Protein AF-A0A7X8I878-F1 (afdb_monomer)

pLDDT: mean 70.83, std 10.67, range [49.62, 85.94]

Structure (mmCIF, N/CA/C/O backbone):
data_AF-A0A7X8I878-F1
#
_entry.id   AF-A0A7X8I878-F1
#
loop_
_atom_site.group_PDB
_atom_site.id
_atom_site.type_symbol
_atom_site.label_atom_id
_atom_site.label_alt_id
_atom_site.label_comp_id
_atom_site.label_asym_id
_atom_site.label_entity_id
_atom_site.label_seq_id
_atom_site.pdbx_PDB_ins_code
_atom_site.Cartn_x
_atom_site.Cartn_y
_atom_site.Cartn_z
_atom_site.occupancy
_atom_site.B_iso_or_equiv
_atom_site.auth_seq_id
_atom_site.auth_comp_id
_atom_site.auth_asym_id
_atom_site.auth_atom_id
_atom_site.pdbx_PDB_model_num
ATOM 1 N N . MET A 1 1 ? 18.213 0.321 -17.729 1.00 64.19 1 MET A N 1
ATOM 2 C CA . MET A 1 1 ? 17.589 1.602 -17.325 1.00 64.19 1 MET A CA 1
ATOM 3 C C . MET A 1 1 ? 16.079 1.646 -17.528 1.00 64.19 1 MET A C 1
ATOM 5 O O . MET A 1 1 ? 15.385 1.788 -16.533 1.00 64.19 1 MET A O 1
ATOM 9 N N . GLY A 1 2 ? 15.533 1.448 -18.737 1.00 73.75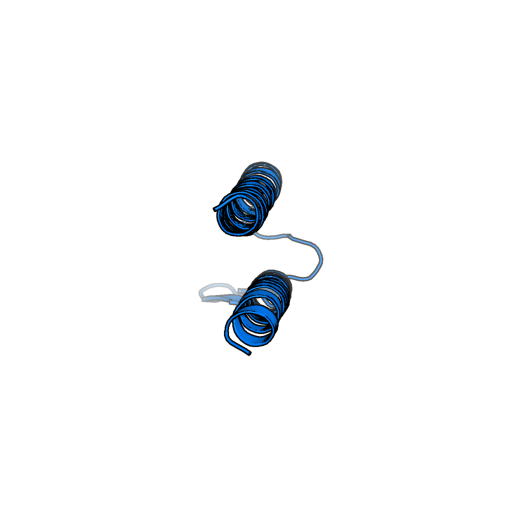 2 GLY A N 1
ATOM 10 C CA . GLY A 1 2 ? 14.080 1.604 -18.972 1.00 73.75 2 GLY A CA 1
ATOM 11 C C . GLY A 1 2 ? 13.173 0.745 -18.081 1.00 73.75 2 GLY A C 1
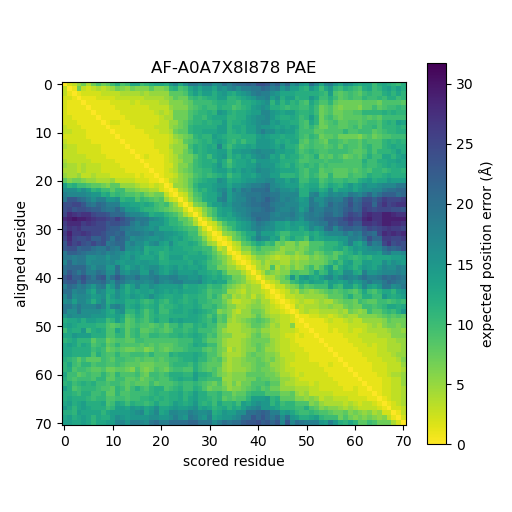ATOM 12 O O . GLY A 1 2 ? 12.161 1.203 -17.572 1.00 73.75 2 GLY A O 1
ATOM 13 N N . LYS A 1 3 ? 13.585 -0.481 -17.782 1.00 67.12 3 LYS A N 1
ATOM 14 C CA . LYS A 1 3 ? 12.809 -1.347 -16.906 1.00 67.12 3 LYS A CA 1
ATOM 15 C C . LYS A 1 3 ? 12.835 -0.891 -15.407 1.00 67.12 3 LYS A C 1
ATOM 17 O O . LYS A 1 3 ? 11.881 -1.154 -14.684 1.00 67.12 3 LYS A O 1
ATOM 22 N N . PHE A 1 4 ? 13.878 -0.181 -14.938 1.00 75.81 4 PHE A N 1
ATOM 23 C CA . PHE A 1 4 ? 13.917 0.430 -13.586 1.00 75.81 4 PHE A CA 1
ATOM 24 C C . PHE A 1 4 ? 12.936 1.609 -13.505 1.00 75.81 4 PHE A C 1
ATOM 26 O O . PHE A 1 4 ? 12.239 1.772 -12.510 1.00 75.81 4 PHE A O 1
ATOM 33 N N . LEU A 1 5 ? 12.810 2.362 -14.607 1.00 80.88 5 LEU A N 1
ATOM 34 C CA . LEU A 1 5 ? 11.773 3.382 -14.786 1.00 80.88 5 LEU A CA 1
ATOM 35 C C . LEU A 1 5 ? 10.360 2.788 -14.669 1.00 80.88 5 LEU A C 1
ATOM 37 O O . LEU A 1 5 ? 9.507 3.378 -14.014 1.00 80.88 5 LEU A O 1
ATOM 41 N N . VAL A 1 6 ? 10.121 1.604 -15.247 1.00 80.81 6 VAL A N 1
ATOM 42 C CA . VAL A 1 6 ? 8.825 0.906 -15.136 1.00 80.81 6 VAL A CA 1
ATOM 43 C C . VAL A 1 6 ? 8.534 0.486 -13.691 1.00 80.81 6 VAL A C 1
ATOM 45 O O . VAL A 1 6 ? 7.426 0.703 -13.208 1.00 80.81 6 VAL A O 1
ATOM 48 N N . ALA A 1 7 ? 9.520 -0.063 -12.973 1.00 78.12 7 ALA A N 1
ATOM 49 C CA . ALA A 1 7 ? 9.355 -0.446 -11.568 1.00 78.12 7 ALA A CA 1
ATOM 50 C C . ALA A 1 7 ? 9.092 0.768 -10.658 1.00 78.12 7 ALA A C 1
ATOM 52 O O . ALA A 1 7 ? 8.185 0.733 -9.825 1.00 78.12 7 ALA A O 1
ATOM 53 N N . ALA A 1 8 ? 9.833 1.862 -10.856 1.00 80.00 8 ALA A N 1
ATOM 54 C CA . ALA A 1 8 ? 9.625 3.112 -10.130 1.00 80.00 8 ALA A CA 1
A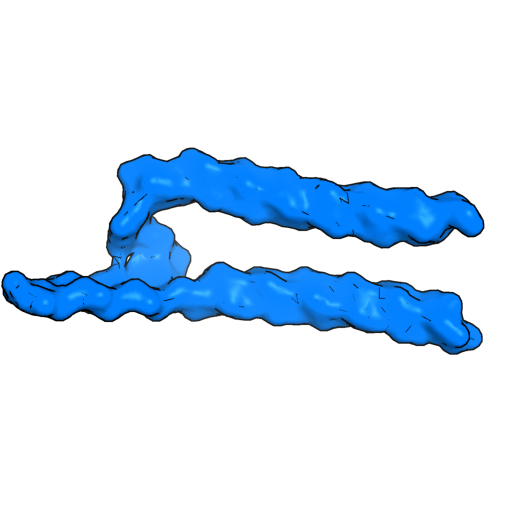TOM 55 C C . ALA A 1 8 ? 8.243 3.720 -10.426 1.00 80.00 8 ALA A C 1
ATOM 57 O O . ALA A 1 8 ? 7.536 4.115 -9.502 1.00 80.00 8 ALA A O 1
ATOM 58 N N . GLY A 1 9 ? 7.816 3.726 -11.693 1.00 84.50 9 GLY A N 1
ATOM 59 C CA . GLY A 1 9 ? 6.485 4.189 -12.090 1.00 84.50 9 GLY A CA 1
ATOM 60 C C . GLY A 1 9 ? 5.359 3.368 -11.457 1.00 84.50 9 GLY A C 1
ATOM 61 O O . GLY A 1 9 ? 4.396 3.941 -10.952 1.00 84.50 9 GLY A O 1
ATOM 62 N N . ALA A 1 10 ? 5.504 2.041 -11.403 1.00 79.62 10 ALA A N 1
ATOM 63 C CA . ALA A 1 10 ? 4.541 1.166 -10.738 1.00 79.62 10 ALA A CA 1
ATOM 64 C C . ALA A 1 10 ? 4.461 1.436 -9.227 1.00 79.62 10 ALA A C 1
ATOM 66 O O . ALA A 1 10 ? 3.361 1.525 -8.683 1.00 79.62 10 ALA A O 1
ATOM 67 N N . ALA A 1 11 ? 5.603 1.622 -8.557 1.00 78.81 11 ALA A N 1
ATOM 68 C CA . ALA A 1 11 ? 5.650 1.943 -7.131 1.00 78.81 11 ALA A CA 1
ATOM 69 C C . ALA A 1 11 ? 4.998 3.303 -6.818 1.00 78.81 11 ALA A C 1
ATOM 71 O O . ALA A 1 11 ? 4.224 3.411 -5.867 1.00 78.81 11 ALA A O 1
ATOM 72 N N . ILE A 1 12 ? 5.255 4.323 -7.643 1.00 84.25 12 ILE A N 1
ATOM 73 C CA . ILE A 1 12 ? 4.656 5.658 -7.497 1.00 84.25 12 ILE A CA 1
ATOM 74 C C . ILE A 1 12 ? 3.148 5.614 -7.760 1.00 84.25 12 ILE A C 1
ATOM 76 O O . ILE A 1 12 ? 2.382 6.185 -6.987 1.00 84.25 12 ILE A O 1
ATOM 80 N N . ALA A 1 13 ? 2.701 4.911 -8.805 1.00 83.25 13 ALA A N 1
ATOM 81 C CA . ALA A 1 13 ? 1.277 4.742 -9.090 1.00 83.25 13 ALA A CA 1
ATOM 82 C C . ALA A 1 13 ? 0.556 4.036 -7.931 1.00 83.25 13 ALA A C 1
ATOM 84 O O . ALA A 1 13 ? -0.521 4.461 -7.523 1.00 83.25 13 ALA A O 1
ATOM 85 N N . LEU A 1 14 ? 1.182 3.012 -7.347 1.00 78.69 14 LEU A N 1
ATOM 86 C CA . LEU A 1 14 ? 0.676 2.319 -6.165 1.0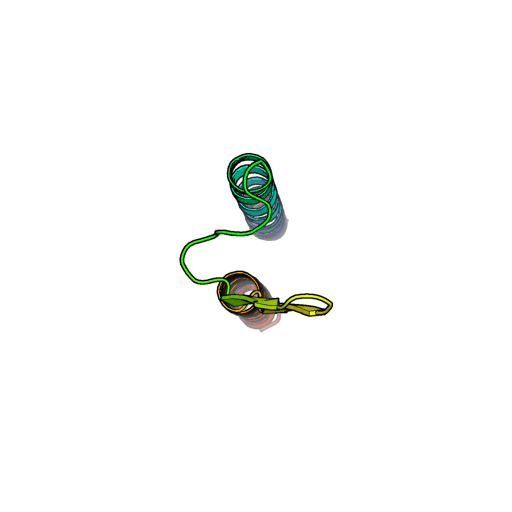0 78.69 14 LEU A CA 1
ATOM 87 C C . LEU A 1 14 ? 0.579 3.224 -4.940 1.00 78.69 14 LEU A C 1
ATOM 89 O O . LEU A 1 14 ? -0.462 3.249 -4.287 1.00 78.69 14 LEU A O 1
ATOM 93 N N . ALA A 1 15 ? 1.623 4.000 -4.654 1.00 76.75 15 ALA A N 1
ATOM 94 C CA . ALA A 1 15 ? 1.594 4.989 -3.582 1.00 76.75 15 ALA A CA 1
ATOM 95 C C . ALA A 1 15 ? 0.493 6.039 -3.819 1.00 76.75 15 ALA A C 1
ATOM 97 O O . ALA A 1 15 ? -0.247 6.371 -2.897 1.00 76.75 15 ALA A O 1
ATOM 98 N N . GLY A 1 16 ? 0.322 6.503 -5.060 1.00 80.75 16 GLY A N 1
ATOM 99 C CA . GLY A 1 16 ? -0.740 7.430 -5.450 1.00 80.75 16 GLY A CA 1
ATOM 100 C C . GLY A 1 16 ? -2.140 6.845 -5.264 1.00 80.75 16 GLY A C 1
ATOM 101 O O . GLY A 1 16 ? -3.006 7.517 -4.713 1.00 80.75 16 GLY A O 1
ATOM 102 N N . VAL A 1 17 ? -2.362 5.583 -5.642 1.00 76.38 17 VAL A N 1
ATOM 103 C CA . VAL A 1 17 ? -3.638 4.882 -5.417 1.00 76.38 17 VAL A CA 1
ATOM 104 C C . VAL A 1 17 ? -3.900 4.686 -3.927 1.00 76.38 17 VAL A C 1
ATOM 106 O O . VAL A 1 17 ? -5.023 4.911 -3.487 1.00 76.38 17 VAL A O 1
ATOM 109 N N . LEU A 1 18 ? -2.885 4.331 -3.137 1.00 70.81 18 LEU A N 1
ATOM 110 C CA . LEU A 1 18 ? -3.009 4.193 -1.683 1.00 70.81 18 LEU A CA 1
ATOM 111 C C . LEU A 1 18 ? -3.320 5.530 -1.003 1.00 70.81 18 LEU A C 1
ATOM 113 O O . LEU A 1 18 ? -4.161 5.567 -0.111 1.00 70.81 18 LEU A O 1
ATOM 117 N N . LEU A 1 19 ? -2.698 6.629 -1.43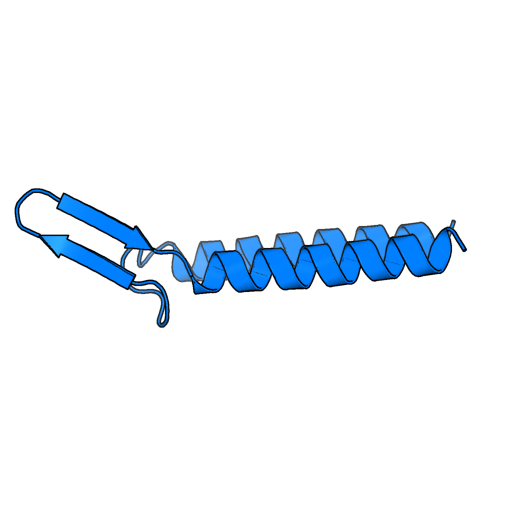5 1.00 71.06 19 LEU A N 1
ATOM 118 C CA . LEU A 1 19 ? -2.972 7.972 -0.916 1.00 71.06 19 LEU A CA 1
ATOM 119 C C . LEU A 1 19 ? -4.311 8.530 -1.407 1.00 71.06 19 LEU A C 1
ATOM 121 O O . LEU A 1 19 ? -4.975 9.236 -0.658 1.00 71.06 19 LEU A O 1
ATOM 125 N N . TRP A 1 20 ? -4.738 8.213 -2.630 1.00 68.19 20 TRP A N 1
ATOM 126 C CA . TRP A 1 20 ? -6.033 8.631 -3.171 1.00 68.19 20 TRP A CA 1
ATOM 127 C C . TRP A 1 20 ? -7.188 7.852 -2.544 1.00 68.19 20 TRP A C 1
ATOM 129 O O . TRP A 1 20 ? -8.174 8.448 -2.110 1.00 68.19 20 TRP A O 1
ATOM 139 N N . ALA A 1 21 ? -7.046 6.529 -2.435 1.00 64.94 21 ALA A N 1
ATOM 140 C CA . ALA A 1 21 ? -7.973 5.686 -1.696 1.00 64.94 21 ALA A CA 1
ATOM 141 C C . ALA A 1 21 ? -7.976 6.114 -0.228 1.00 64.94 21 ALA A C 1
ATOM 143 O O . ALA A 1 21 ? -9.026 6.473 0.290 1.00 64.94 21 ALA A O 1
ATOM 144 N N . GLY A 1 22 ? -6.804 6.200 0.405 1.00 63.41 22 GLY A N 1
ATOM 145 C CA . GLY A 1 22 ? -6.642 6.719 1.756 1.00 63.41 22 GLY A CA 1
ATOM 146 C C . GLY A 1 22 ? -7.362 8.051 1.925 1.00 63.41 22 GLY A C 1
ATOM 147 O O . GLY A 1 22 ? -8.278 8.132 2.725 1.00 63.41 22 GLY A O 1
ATOM 148 N N . GLY A 1 23 ? -7.031 9.083 1.152 1.00 59.28 23 GLY A N 1
ATOM 149 C CA . GLY A 1 23 ? -7.614 10.425 1.266 1.00 59.28 23 GLY A CA 1
ATOM 150 C C . GLY A 1 23 ? -9.127 10.485 1.029 1.00 59.28 23 GLY A C 1
ATOM 151 O O . GLY A 1 23 ? -9.804 11.316 1.631 1.00 59.28 23 GLY A O 1
ATOM 152 N N . ARG A 1 24 ? -9.681 9.583 0.210 1.00 55.38 24 ARG A N 1
ATOM 153 C CA . ARG A 1 24 ? -11.131 9.467 -0.018 1.00 55.38 24 ARG A CA 1
ATOM 154 C C . ARG A 1 24 ? -11.843 8.625 1.050 1.00 55.38 24 ARG A C 1
ATOM 156 O O . ARG A 1 24 ? -13.026 8.850 1.291 1.00 55.38 24 ARG A O 1
ATOM 163 N N . PHE A 1 25 ? -11.136 7.707 1.712 1.00 51.47 25 PHE A N 1
ATOM 164 C CA . PHE A 1 25 ? -11.638 6.882 2.818 1.00 51.47 25 PHE A CA 1
ATOM 165 C C . PHE A 1 25 ? -11.342 7.478 4.218 1.00 51.47 25 PHE A C 1
ATOM 167 O O .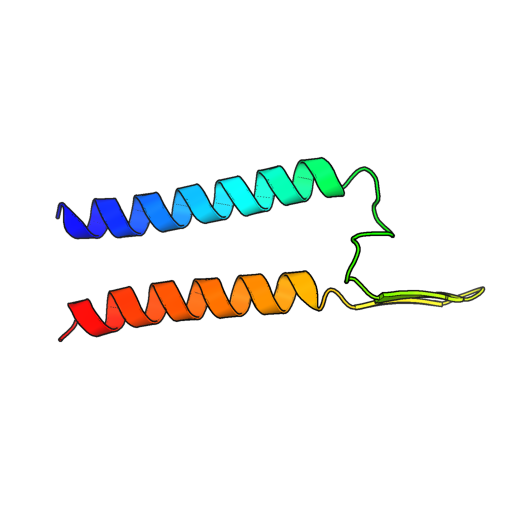 PHE A 1 25 ? -12.022 7.133 5.182 1.00 51.47 25 PHE A O 1
ATOM 174 N N . PHE A 1 26 ? -10.405 8.426 4.338 1.00 52.28 26 PHE A N 1
ATOM 175 C CA . PHE A 1 26 ? -10.021 9.120 5.576 1.00 52.28 26 PHE A CA 1
ATOM 176 C C . PHE A 1 26 ? -11.084 10.053 6.189 1.00 52.28 26 PHE A C 1
ATOM 178 O O . PHE A 1 26 ? -11.080 10.157 7.416 1.00 52.28 26 PHE A O 1
ATOM 185 N N . PRO A 1 27 ? -12.038 10.682 5.463 1.00 51.19 27 PRO A N 1
ATOM 186 C CA . PRO A 1 27 ? -13.130 11.390 6.140 1.00 51.19 27 PRO A CA 1
ATOM 187 C C . PRO A 1 27 ? -14.091 10.444 6.887 1.00 51.19 27 PRO A C 1
ATOM 189 O O . PRO A 1 27 ? -14.930 10.915 7.650 1.00 51.19 27 PRO A O 1
ATOM 192 N N . MET A 1 28 ? -13.962 9.118 6.720 1.00 49.62 28 MET A N 1
ATOM 193 C CA . MET A 1 28 ? -14.768 8.098 7.398 1.00 49.62 28 MET A CA 1
ATOM 194 C C . MET A 1 28 ? -13.875 7.100 8.153 1.00 49.62 28 MET A C 1
ATOM 196 O O . MET A 1 28 ? -13.928 5.892 7.922 1.00 49.62 28 MET A O 1
ATOM 200 N N . LEU A 1 29 ? -13.060 7.641 9.066 1.00 50.81 29 LEU A N 1
ATOM 201 C CA . LEU A 1 29 ? -12.091 7.012 9.988 1.00 50.81 29 LEU A CA 1
ATOM 202 C C . LEU A 1 29 ? -12.710 5.988 10.977 1.00 50.81 29 LEU A C 1
ATOM 204 O O . LEU A 1 29 ? -12.450 5.990 12.177 1.00 50.81 29 LEU A O 1
ATOM 208 N N . GLY A 1 30 ? -13.566 5.103 10.472 1.00 49.75 30 GLY A N 1
ATOM 209 C CA . GLY A 1 30 ? -14.257 4.079 11.247 1.00 49.75 30 GLY A CA 1
ATOM 210 C C . GLY A 1 30 ? -15.104 3.089 10.442 1.00 49.75 30 GLY A C 1
ATOM 211 O O . GLY A 1 30 ? -15.670 2.185 11.053 1.00 49.75 30 GLY A O 1
ATOM 212 N N . ARG A 1 31 ? -15.241 3.232 9.111 1.00 53.22 31 ARG A N 1
ATOM 213 C CA . ARG A 1 31 ? -16.070 2.329 8.285 1.00 53.22 31 ARG A CA 1
ATOM 214 C C . ARG A 1 31 ? -15.542 2.172 6.853 1.00 53.22 31 ARG A C 1
ATOM 216 O O . ARG A 1 31 ? -16.248 2.492 5.899 1.00 53.22 31 ARG A O 1
ATOM 223 N N . LEU A 1 32 ? -14.325 1.658 6.672 1.00 50.94 32 LEU A N 1
ATOM 224 C CA . LEU A 1 32 ? -14.035 1.006 5.392 1.00 50.94 32 LEU A CA 1
ATOM 225 C C . LEU A 1 32 ? -14.784 -0.338 5.367 1.00 50.94 32 LEU A C 1
ATOM 227 O O . LEU A 1 32 ? -14.672 -1.096 6.333 1.00 50.94 32 LEU A O 1
ATOM 231 N N . PRO A 1 33 ? -15.558 -0.660 4.313 1.00 51.16 33 PRO A N 1
ATOM 232 C CA . PRO A 1 33 ? -16.150 -1.987 4.175 1.00 51.16 33 PRO A CA 1
ATOM 233 C C . PRO A 1 33 ? -15.019 -3.024 4.081 1.00 51.16 33 PRO A C 1
ATOM 235 O O . PRO A 1 33 ? -14.320 -3.088 3.075 1.00 51.16 33 PRO A O 1
ATOM 238 N N . GLY A 1 34 ? -14.812 -3.786 5.160 1.00 58.12 34 GLY A N 1
ATOM 239 C CA . GLY A 1 34 ? -13.727 -4.767 5.305 1.00 58.12 34 GLY A CA 1
ATOM 240 C C . GLY A 1 34 ? -12.787 -4.519 6.494 1.00 58.12 34 GLY A C 1
ATOM 241 O O . GLY A 1 34 ? -12.186 -5.473 6.985 1.00 58.12 34 GLY A O 1
ATOM 242 N N . ASP A 1 35 ? -12.699 -3.289 7.013 1.00 63.28 35 ASP A N 1
ATOM 243 C CA . ASP A 1 35 ? -11.944 -3.003 8.239 1.00 63.28 35 ASP A CA 1
ATOM 244 C C . ASP A 1 35 ? -12.851 -3.185 9.460 1.00 63.28 35 ASP A C 1
ATOM 246 O O . ASP A 1 35 ? -13.903 -2.553 9.598 1.00 63.28 35 ASP A O 1
ATOM 250 N N . ILE A 1 36 ? -12.451 -4.089 10.354 1.00 61.50 36 ILE A N 1
ATOM 251 C CA . ILE A 1 36 ? -13.235 -4.434 11.537 1.00 61.50 36 ILE A CA 1
ATOM 252 C C . ILE A 1 36 ? -12.930 -3.387 12.607 1.00 61.50 36 ILE A C 1
ATOM 254 O O . ILE A 1 36 ? -11.874 -3.411 13.241 1.00 61.50 36 ILE A O 1
ATOM 258 N N . VAL A 1 37 ? -13.859 -2.450 12.791 1.00 64.75 37 VAL A N 1
ATOM 259 C CA . VAL A 1 37 ? -13.790 -1.440 13.851 1.00 64.75 37 VAL A CA 1
ATOM 260 C C . VAL A 1 37 ? -14.741 -1.841 14.963 1.00 64.75 37 VAL A C 1
ATOM 262 O O . VAL A 1 37 ? -15.956 -1.657 14.873 1.00 64.75 37 VAL A O 1
ATOM 265 N N . ILE A 1 38 ? -14.184 -2.416 16.024 1.00 65.94 38 ILE A N 1
ATOM 266 C CA . ILE A 1 38 ? -14.946 -2.763 17.222 1.00 65.94 38 ILE A CA 1
ATOM 267 C C . ILE A 1 38 ? -14.760 -1.616 18.207 1.00 65.94 38 ILE A C 1
ATOM 269 O O . ILE A 1 38 ? -13.719 -1.509 18.851 1.00 65.94 38 ILE A O 1
ATOM 273 N N . SER A 1 39 ? -15.768 -0.749 18.315 1.00 63.94 39 SER A N 1
ATOM 274 C CA . SER A 1 39 ? -15.811 0.297 19.338 1.00 63.94 39 SER A CA 1
ATOM 275 C C . SER A 1 39 ? -16.736 -0.134 20.480 1.00 63.94 39 SER A C 1
ATOM 277 O O . SER A 1 39 ? -17.946 -0.301 20.314 1.00 63.94 39 SER A O 1
ATOM 279 N N . ARG A 1 40 ? -16.144 -0.382 21.649 1.00 72.50 40 ARG A N 1
ATOM 280 C CA . ARG A 1 40 ? -16.808 -0.587 22.945 1.00 72.50 40 ARG A CA 1
ATOM 281 C C . ARG A 1 40 ? -16.581 0.658 23.811 1.00 72.50 40 ARG A C 1
ATOM 283 O O . ARG A 1 40 ? -15.631 1.394 23.584 1.00 72.50 40 ARG A O 1
ATOM 290 N N . LYS A 1 41 ? -17.404 0.836 24.854 1.00 70.31 41 LYS A N 1
ATOM 291 C CA . LYS A 1 41 ? -17.449 1.986 25.793 1.00 70.31 41 LYS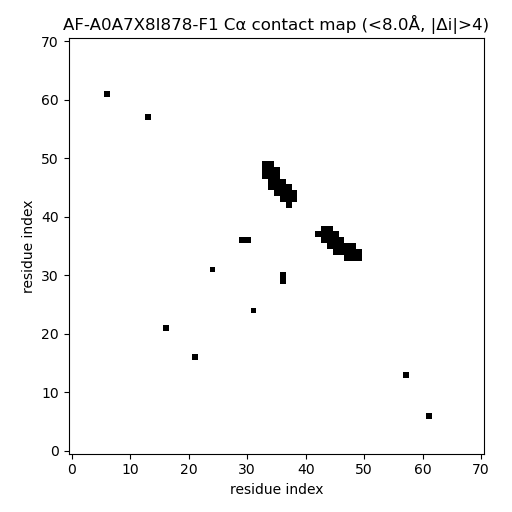 A CA 1
ATOM 292 C C . LYS A 1 41 ? -16.097 2.592 26.241 1.00 70.31 41 LYS A C 1
ATOM 294 O O . LYS A 1 41 ? -16.100 3.753 26.612 1.00 70.31 41 LYS A O 1
ATOM 299 N N . ASN A 1 42 ? -14.992 1.835 26.223 1.00 74.88 42 ASN A N 1
ATOM 300 C CA . ASN A 1 42 ? -13.633 2.296 26.553 1.00 74.88 42 ASN A CA 1
ATOM 301 C C . ASN A 1 42 ? -12.523 1.715 25.643 1.00 74.88 42 ASN A C 1
ATOM 303 O O . ASN A 1 42 ? -11.344 1.882 25.938 1.00 74.88 42 ASN A O 1
ATOM 307 N N . LEU A 1 43 ? -12.867 0.981 24.578 1.00 66.56 43 LEU A N 1
ATOM 308 C CA . LEU A 1 43 ? -11.902 0.248 23.749 1.00 66.56 43 LEU A CA 1
ATOM 309 C C . LEU A 1 43 ? -12.312 0.322 22.282 1.00 66.56 43 LEU A C 1
ATOM 311 O O . LEU A 1 43 ? -13.361 -0.196 21.905 1.00 66.56 43 LEU A O 1
ATOM 315 N N . THR A 1 44 ? -11.456 0.925 21.464 1.00 71.94 44 THR A N 1
ATOM 316 C CA . THR A 1 44 ? -11.590 0.931 20.006 1.00 71.94 44 THR A CA 1
ATOM 317 C C . THR A 1 44 ? -10.487 0.059 19.431 1.00 71.94 44 THR A C 1
ATOM 319 O O . THR A 1 44 ? -9.313 0.412 19.509 1.00 71.94 44 THR A O 1
ATOM 322 N N . VAL A 1 45 ? -10.862 -1.092 18.878 1.00 69.19 45 VAL A N 1
ATOM 323 C CA . VAL A 1 45 ? -9.936 -1.999 18.196 1.00 69.19 45 VAL A CA 1
ATOM 324 C C . VAL A 1 45 ? -10.140 -1.843 16.695 1.00 69.19 45 VAL A C 1
ATOM 326 O O . VAL A 1 45 ? -11.239 -2.079 16.190 1.00 69.19 45 VAL A O 1
ATOM 329 N N . PHE A 1 46 ? -9.086 -1.420 15.999 1.00 68.00 46 PHE A N 1
ATOM 330 C CA . PHE A 1 46 ? -9.059 -1.241 14.552 1.00 68.00 46 PHE A CA 1
ATOM 331 C C . PHE A 1 46 ? -8.277 -2.396 13.921 1.00 68.00 46 PHE A C 1
ATOM 333 O O . PHE A 1 46 ? -7.082 -2.541 14.174 1.00 68.00 46 PHE A O 1
ATOM 340 N N . PHE A 1 47 ? -8.952 -3.222 13.122 1.00 72.06 47 PHE A N 1
ATOM 341 C CA . PHE A 1 47 ? -8.343 -4.324 12.374 1.00 72.06 47 PHE A CA 1
ATOM 342 C C . PHE A 1 47 ? -8.361 -4.014 10.870 1.00 72.06 47 PHE A C 1
ATOM 344 O O . PHE A 1 47 ? -9.353 -4.315 10.197 1.00 72.06 47 PHE A O 1
ATOM 351 N N . PRO A 1 48 ? -7.273 -3.434 10.329 1.00 70.94 48 PRO A N 1
ATOM 352 C CA . PRO A 1 48 ? -7.180 -3.058 8.923 1.00 70.94 48 PRO A CA 1
ATOM 353 C C . PRO A 1 48 ? -6.790 -4.238 8.027 1.00 70.94 48 PRO A C 1
ATOM 355 O O . PRO A 1 48 ? -5.734 -4.243 7.388 1.00 70.94 48 PRO A O 1
ATOM 358 N N . VAL A 1 49 ? -7.628 -5.276 8.004 1.00 72.06 49 VAL A N 1
ATOM 359 C CA . VAL A 1 49 ? -7.370 -6.524 7.262 1.00 72.06 49 VAL A CA 1
ATOM 360 C C . VAL A 1 49 ? -7.211 -6.244 5.769 1.00 72.06 49 VAL A C 1
ATOM 362 O O . VAL A 1 49 ? -6.274 -6.732 5.136 1.00 72.06 49 VAL A O 1
ATOM 365 N N . THR A 1 50 ? -8.076 -5.394 5.218 1.00 68.75 50 THR A N 1
ATOM 366 C CA . THR A 1 50 ? -8.062 -5.022 3.797 1.00 68.75 50 THR A CA 1
ATOM 367 C C . THR A 1 50 ? -6.751 -4.338 3.422 1.00 68.75 50 THR A C 1
ATOM 369 O O . THR A 1 50 ? -6.121 -4.677 2.421 1.00 68.75 50 THR A O 1
ATOM 372 N N . THR A 1 51 ? -6.295 -3.419 4.275 1.00 73.38 51 THR A N 1
ATOM 373 C CA . THR A 1 51 ? -5.037 -2.691 4.082 1.00 73.38 51 THR A CA 1
ATOM 374 C C . THR A 1 51 ? -3.841 -3.641 4.096 1.00 73.38 51 THR A C 1
ATOM 376 O O . THR A 1 51 ? -2.978 -3.558 3.222 1.00 73.38 51 THR A O 1
ATOM 379 N N . MET A 1 52 ? -3.801 -4.585 5.041 1.00 78.00 52 MET A N 1
ATOM 380 C CA . MET A 1 52 ? -2.701 -5.549 5.131 1.00 78.00 52 MET A CA 1
ATOM 381 C C . MET A 1 52 ? -2.639 -6.497 3.928 1.00 78.00 52 MET A C 1
ATOM 383 O O . MET A 1 52 ? -1.546 -6.784 3.437 1.00 78.00 52 MET A O 1
ATOM 387 N N . ILE A 1 53 ? -3.789 -6.932 3.405 1.00 80.50 53 ILE A N 1
ATOM 388 C CA . ILE A 1 53 ? -3.850 -7.763 2.193 1.00 80.50 53 ILE A CA 1
ATOM 389 C C . ILE A 1 53 ? -3.316 -6.994 0.982 1.00 80.50 53 ILE A C 1
ATOM 391 O O . ILE A 1 53 ? -2.476 -7.518 0.250 1.00 80.50 53 ILE A O 1
ATOM 395 N N . ILE A 1 54 ? -3.752 -5.745 0.785 1.00 77.00 54 ILE A N 1
ATOM 396 C CA . ILE A 1 54 ? -3.294 -4.914 -0.337 1.00 77.00 54 ILE A CA 1
ATOM 397 C C . ILE A 1 54 ? -1.779 -4.717 -0.270 1.00 77.00 54 ILE A C 1
ATOM 399 O O . ILE A 1 54 ? -1.084 -4.983 -1.249 1.00 77.00 54 ILE A O 1
ATOM 403 N N . ILE A 1 55 ? -1.256 -4.310 0.890 1.00 80.88 55 ILE A N 1
ATOM 404 C CA . ILE A 1 55 ? 0.186 -4.113 1.092 1.00 80.88 55 ILE A CA 1
ATOM 405 C C . ILE A 1 55 ? 0.961 -5.397 0.768 1.00 80.88 55 ILE A C 1
ATOM 407 O O . ILE A 1 55 ? 1.965 -5.344 0.055 1.00 80.88 55 ILE A O 1
ATOM 411 N N . SER A 1 56 ? 0.478 -6.551 1.235 1.00 83.81 56 SER A N 1
ATOM 412 C CA . SER A 1 56 ? 1.115 -7.849 0.996 1.00 83.81 56 SER A CA 1
ATOM 413 C C . SER A 1 56 ? 1.161 -8.219 -0.489 1.00 83.81 56 SER A C 1
ATOM 415 O O . SER A 1 56 ? 2.226 -8.563 -1.010 1.00 83.81 56 SER A O 1
ATOM 417 N N . VAL A 1 57 ? 0.038 -8.097 -1.204 1.00 84.00 57 VAL A N 1
ATOM 418 C CA . VAL A 1 57 ? -0.032 -8.389 -2.647 1.00 84.00 57 VAL A CA 1
ATOM 419 C C . VAL A 1 57 ? 0.905 -7.471 -3.425 1.00 84.00 57 VAL A C 1
ATOM 421 O O . VAL A 1 57 ? 1.643 -7.929 -4.294 1.00 84.00 57 VAL A O 1
ATOM 424 N N . VAL A 1 58 ? 0.932 -6.187 -3.078 1.00 81.94 58 VAL A N 1
ATOM 425 C CA . VAL A 1 58 ? 1.790 -5.190 -3.722 1.00 81.94 58 VAL A CA 1
ATOM 426 C C . VAL A 1 58 ? 3.267 -5.508 -3.522 1.00 81.94 58 VAL A C 1
ATOM 428 O O . VAL A 1 5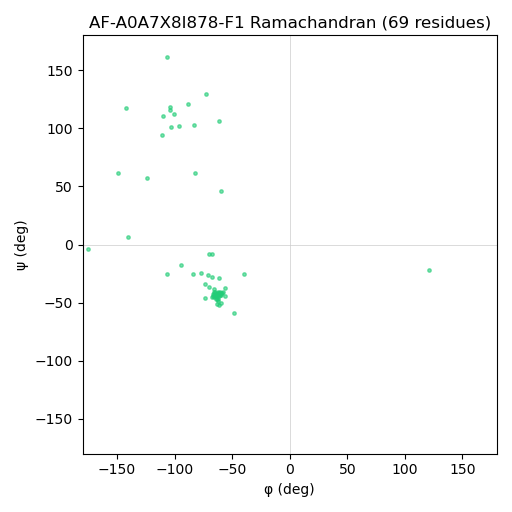8 ? 4.011 -5.592 -4.501 1.00 81.94 58 VAL A O 1
ATOM 431 N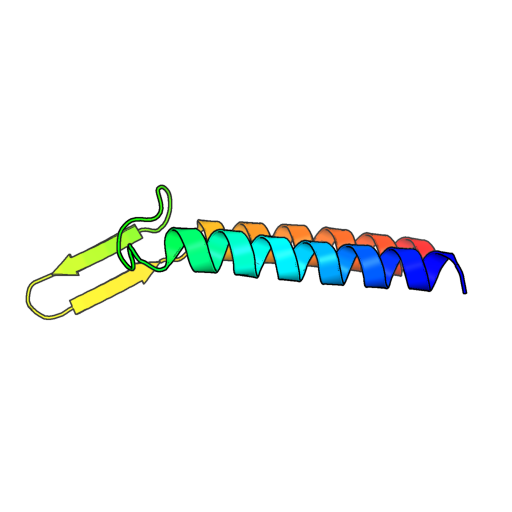 N . LEU A 1 59 ? 3.689 -5.739 -2.278 1.00 83.19 59 LEU A N 1
ATOM 432 C CA . LEU A 1 59 ? 5.058 -6.147 -1.962 1.00 83.19 59 LEU A CA 1
ATOM 433 C C . LEU A 1 59 ? 5.434 -7.439 -2.684 1.00 83.19 59 LEU A C 1
ATOM 435 O O . LEU A 1 59 ? 6.528 -7.532 -3.231 1.00 83.19 59 LEU A O 1
ATOM 439 N N . THR A 1 60 ? 4.521 -8.406 -2.748 1.00 85.94 60 THR A N 1
ATOM 440 C CA . THR A 1 60 ? 4.743 -9.687 -3.428 1.00 85.94 60 THR A CA 1
ATOM 441 C C . THR A 1 60 ? 4.916 -9.505 -4.935 1.00 85.94 60 THR A C 1
ATOM 443 O O . THR A 1 60 ? 5.802 -10.117 -5.531 1.00 85.94 60 THR A O 1
ATOM 446 N N . VAL A 1 61 ? 4.104 -8.658 -5.571 1.00 83.00 61 VAL A N 1
ATOM 447 C CA . VAL A 1 61 ? 4.216 -8.346 -7.005 1.00 83.00 61 VAL A CA 1
ATOM 448 C C . VAL A 1 61 ? 5.528 -7.621 -7.295 1.00 83.00 61 VAL A C 1
ATOM 450 O O . VAL A 1 61 ? 6.243 -8.014 -8.217 1.00 83.00 61 VAL A O 1
ATOM 453 N N . LEU A 1 62 ? 5.889 -6.623 -6.485 1.00 81.94 62 LEU A N 1
ATOM 454 C CA . LEU A 1 62 ? 7.155 -5.899 -6.621 1.00 81.94 62 LEU A CA 1
ATOM 455 C C . LEU A 1 62 ? 8.362 -6.820 -6.396 1.00 81.94 62 LEU A C 1
ATOM 457 O O . LEU A 1 62 ? 9.276 -6.832 -7.216 1.00 81.94 62 LEU A O 1
ATOM 461 N N . ALA A 1 63 ? 8.350 -7.640 -5.344 1.00 83.94 63 ALA A N 1
ATOM 462 C CA . ALA A 1 63 ? 9.415 -8.594 -5.050 1.00 83.94 63 ALA A CA 1
ATOM 463 C C . ALA A 1 63 ? 9.562 -9.647 -6.156 1.00 83.94 63 ALA A C 1
ATOM 465 O O . ALA A 1 63 ? 10.682 -9.959 -6.555 1.00 83.94 63 ALA A O 1
ATOM 466 N N . ASN A 1 64 ? 8.455 -10.153 -6.708 1.00 84.75 64 ASN A N 1
ATOM 467 C CA . ASN A 1 64 ? 8.496 -11.079 -7.840 1.00 84.75 64 ASN A CA 1
ATOM 468 C C . ASN A 1 64 ? 9.024 -10.417 -9.114 1.00 84.75 64 ASN A C 1
ATOM 470 O O . ASN A 1 64 ? 9.834 -11.019 -9.815 1.00 84.75 64 ASN A O 1
ATOM 474 N N . LEU A 1 65 ? 8.606 -9.184 -9.410 1.00 77.62 65 LEU A N 1
ATOM 475 C CA . LEU A 1 65 ? 9.130 -8.416 -10.540 1.00 77.62 65 LEU A CA 1
ATOM 476 C C . LEU A 1 65 ? 10.637 -8.189 -10.406 1.00 77.62 65 LEU A C 1
ATOM 478 O O . LEU A 1 65 ? 11.347 -8.379 -11.387 1.00 77.62 65 LEU A O 1
ATOM 482 N N . LEU A 1 66 ? 11.125 -7.844 -9.212 1.00 79.56 66 LEU A N 1
ATOM 483 C CA . LEU A 1 66 ? 12.554 -7.673 -8.932 1.00 79.56 66 LEU A CA 1
ATOM 484 C C . LEU A 1 66 ? 13.320 -9.004 -9.002 1.00 79.56 66 LEU A C 1
ATOM 486 O O . LEU A 1 66 ? 14.368 -9.078 -9.638 1.00 79.56 66 LEU A O 1
ATOM 490 N N . SER A 1 67 ? 12.785 -10.075 -8.412 1.00 79.25 67 SER A N 1
ATOM 491 C CA . SER A 1 67 ? 13.396 -11.413 -8.412 1.00 79.25 67 SER A CA 1
ATOM 492 C C . SER A 1 67 ? 13.528 -11.987 -9.826 1.00 79.25 67 SER A C 1
ATOM 494 O O . SER A 1 67 ? 14.581 -12.495 -10.206 1.00 79.25 67 SER A O 1
ATOM 496 N N . LYS A 1 68 ? 12.494 -11.815 -10.659 1.00 72.69 68 LYS A N 1
ATOM 497 C CA . LYS A 1 68 ? 12.487 -12.248 -12.066 1.00 72.69 68 LYS A CA 1
ATOM 498 C C . LYS A 1 68 ? 13.421 -11.423 -12.963 1.00 72.69 68 LYS A C 1
ATOM 500 O O . LYS A 1 68 ? 13.575 -11.737 -14.135 1.00 72.69 68 LYS A O 1
ATOM 505 N N . TRP A 1 69 ? 13.984 -10.349 -12.423 1.00 64.81 69 TRP A N 1
ATOM 506 C CA . TRP A 1 69 ? 14.888 -9.425 -13.095 1.00 64.81 69 TRP A CA 1
ATOM 507 C C . TRP A 1 69 ? 16.345 -9.546 -12.657 1.00 64.81 69 TRP A C 1
ATOM 509 O O . TRP A 1 69 ? 17.231 -9.123 -13.396 1.00 64.81 69 TRP A O 1
ATOM 519 N N . ILE A 1 70 ? 16.567 -10.038 -11.436 1.00 67.62 70 ILE A N 1
ATOM 520 C CA . ILE A 1 70 ? 17.887 -10.371 -10.889 1.00 67.62 70 ILE A CA 1
ATOM 521 C C . ILE A 1 70 ? 18.393 -11.701 -11.472 1.00 67.62 70 ILE A C 1
ATOM 523 O O . ILE A 1 70 ? 19.600 -11.924 -11.520 1.00 67.62 70 ILE A O 1
ATOM 527 N N . LYS A 1 71 ? 17.477 -12.565 -11.920 1.00 53.25 71 LYS A N 1
ATOM 528 C CA . LYS A 1 71 ? 17.761 -13.791 -12.670 1.00 53.25 71 LYS A CA 1
ATOM 529 C C . LYS A 1 71 ? 17.837 -13.513 -14.169 1.00 53.25 71 LYS A C 1
ATOM 531 O O . LYS A 1 71 ? 18.685 -14.153 -14.823 1.00 53.25 71 LYS A O 1
#

Solvent-accessible surface area (backbone atoms only — not comparable to full-atom values): 4203 Å² total; per-residue (Å²): 112,73,69,57,53,51,54,53,50,52,53,50,52,50,51,50,50,51,50,50,51,44,64,71,48,52,88,45,85,70,64,54,96,69,38,51,57,50,76,52,104,91,46,75,46,78,42,57,55,54,58,54,50,50,54,50,54,51,51,50,51,53,51,48,57,50,53,70,65,77,106

Radius of gyration: 16.4 Å; Cα contacts (8 Å, |Δi|>4): 29; chains: 1; bounding box: 35×25×46 Å

Mean predicted aligned error: 10.36 Å

Secondary structure (DSSP, 8-state):
-HHHHHHHHHHHHHHHHHHHHHHHHGGGTT--TT-EEEEETTEEEEE-HHHHHHHHHHHHHHHHHHHHHH-

Nearest PDB structures (foldseek):
  7dr2-assembly1_cK  TM=4.017E-01  e=5.427E+00  Cyanophora paradoxa
  1fxk-assembly1_B  TM=3.520E-01  e=4.422E+00  Methanothermobacter thermautotrophicus
  3vr5-assembly1_G  TM=4.316E-01  e=6.661E+00  Enterococcus hirae

Foldseek 3Di:
DVVVVVLVVLVVVLVVCCVVVCVVCVVVVADDPPWDFDDDPPDTDTRPPVVVVSVVVSVVVSVVSVVVVVD

Sequence (71 aa):
MGKFLVAAGAAIALAGVLLWAGGRFFPMLGRLPGDIVISRKNLTVFFPVTTMIIISVVLTVLANLLSKWIK